Protein AF-A0ABD4WXB8-F1 (afdb_monomer_lite)

Structure (mmCIF, N/CA/C/O backbone):
data_AF-A0ABD4WXB8-F1
#
_entry.id   AF-A0ABD4WXB8-F1
#
loop_
_atom_site.group_PDB
_atom_site.id
_atom_site.type_symbol
_atom_site.label_atom_id
_atom_site.label_alt_id
_atom_site.label_comp_id
_atom_site.label_asym_id
_atom_site.label_entity_id
_atom_site.label_seq_id
_atom_site.pdbx_PDB_ins_code
_atom_site.Cartn_x
_atom_site.Cartn_y
_atom_site.Cartn_z
_atom_site.occupancy
_atom_site.B_iso_or_equiv
_atom_site.auth_seq_id
_atom_site.auth_comp_id
_atom_site.auth_asym_id
_atom_site.auth_atom_id
_atom_site.pdbx_PDB_model_num
ATOM 1 N N . MET A 1 1 ? 25.607 -23.005 -3.410 1.00 30.86 1 MET A N 1
ATOM 2 C CA . MET A 1 1 ? 25.044 -22.915 -2.050 1.00 30.86 1 MET A CA 1
ATOM 3 C C . MET A 1 1 ? 24.386 -21.551 -1.965 1.00 30.86 1 MET A C 1
ATOM 5 O O . MET A 1 1 ? 25.089 -20.565 -1.827 1.00 30.86 1 MET A O 1
ATOM 9 N N . LEU A 1 2 ? 23.093 -21.478 -2.285 1.00 30.33 2 LEU A N 1
ATOM 10 C CA . LEU A 1 2 ? 22.362 -20.210 -2.330 1.00 30.33 2 LEU A CA 1
ATOM 11 C C . LEU A 1 2 ? 21.936 -19.880 -0.902 1.00 30.33 2 LEU A C 1
ATOM 13 O O . LEU A 1 2 ? 21.143 -20.619 -0.320 1.00 30.33 2 LEU A O 1
ATOM 17 N N . GLU A 1 3 ? 22.514 -18.824 -0.334 1.00 33.44 3 GLU A N 1
ATOM 18 C CA . GLU A 1 3 ? 22.058 -18.265 0.932 1.00 33.44 3 GLU A CA 1
ATOM 19 C C . GLU A 1 3 ? 20.631 -17.751 0.740 1.00 33.44 3 GLU A C 1
ATOM 21 O O . GLU A 1 3 ? 20.345 -16.884 -0.083 1.00 33.44 3 GLU A O 1
ATOM 26 N N . SER A 1 4 ? 19.709 -18.375 1.464 1.00 38.31 4 SER A N 1
ATOM 27 C CA . SER A 1 4 ? 18.346 -17.909 1.619 1.00 38.31 4 SER A CA 1
ATOM 28 C C . SER A 1 4 ? 18.376 -16.579 2.368 1.00 38.31 4 SER A C 1
ATOM 30 O O . SER A 1 4 ? 18.716 -16.568 3.555 1.00 38.31 4 SER A O 1
ATOM 32 N N . ASP A 1 5 ? 17.981 -15.497 1.697 1.00 36.16 5 ASP A N 1
ATOM 33 C CA . ASP A 1 5 ? 17.634 -14.207 2.301 1.00 36.16 5 ASP A CA 1
ATOM 34 C C . ASP A 1 5 ? 16.429 -14.389 3.237 1.00 36.16 5 ASP A C 1
ATOM 36 O O . ASP A 1 5 ? 15.278 -14.074 2.930 1.00 36.16 5 ASP A O 1
ATOM 40 N N . SER A 1 6 ? 16.696 -14.977 4.398 1.00 37.31 6 SER A N 1
ATOM 41 C CA . SER A 1 6 ? 15.768 -15.055 5.507 1.00 37.31 6 SER A CA 1
ATOM 42 C C . SER A 1 6 ? 15.684 -13.658 6.105 1.00 37.31 6 SER A C 1
ATOM 44 O O . SER A 1 6 ? 16.585 -13.208 6.817 1.00 37.31 6 SER A O 1
ATOM 46 N N . GLN A 1 7 ? 14.611 -12.946 5.757 1.00 46.59 7 GLN A N 1
ATOM 47 C CA . GLN A 1 7 ? 14.215 -11.701 6.404 1.00 46.59 7 GLN A CA 1
ATOM 48 C C . GLN A 1 7 ? 14.147 -11.937 7.915 1.00 46.59 7 GLN A C 1
ATOM 50 O O . GLN A 1 7 ? 13.256 -12.628 8.412 1.00 46.59 7 GLN A O 1
ATOM 55 N N . LYS A 1 8 ? 15.103 -11.366 8.650 1.00 30.16 8 LYS A N 1
ATOM 56 C CA . LYS A 1 8 ? 15.015 -11.259 10.104 1.00 30.16 8 LYS A CA 1
ATOM 57 C C . LYS A 1 8 ? 13.909 -10.258 10.433 1.00 30.16 8 LYS A C 1
ATOM 59 O O . LYS A 1 8 ? 13.908 -9.148 9.917 1.00 30.16 8 LYS A O 1
ATOM 64 N N . TRP A 1 9 ? 12.958 -10.702 11.251 1.00 39.75 9 TRP A N 1
ATOM 65 C CA . TRP A 1 9 ? 11.852 -9.904 11.769 1.00 39.75 9 TRP A CA 1
ATOM 66 C C . TRP A 1 9 ? 12.222 -9.394 13.161 1.00 39.75 9 TRP A C 1
ATOM 68 O O . TRP A 1 9 ? 12.018 -10.078 14.162 1.00 39.75 9 TRP A O 1
ATOM 78 N N . ASP A 1 10 ? 12.796 -8.202 13.227 1.00 35.59 10 ASP A N 1
ATOM 79 C CA . ASP A 1 10 ? 13.056 -7.460 14.452 1.00 35.59 10 ASP A CA 1
ATOM 80 C C . ASP A 1 10 ? 11.879 -6.515 14.744 1.00 35.59 10 ASP A C 1
ATOM 82 O O . ASP A 1 10 ? 11.622 -5.535 14.052 1.00 35.59 10 ASP A O 1
ATOM 86 N N . GLY A 1 11 ? 11.112 -6.851 15.786 1.00 39.62 11 GLY A N 1
ATOM 87 C CA . GLY A 1 11 ? 9.843 -6.223 16.177 1.00 39.62 11 GLY A CA 1
ATOM 88 C C . GLY A 1 11 ? 9.905 -4.767 16.661 1.00 39.62 11 GLY A C 1
ATOM 89 O O . GLY A 1 11 ? 9.059 -4.363 17.454 1.00 39.62 11 GLY A O 1
ATOM 90 N N . ALA A 1 12 ? 10.863 -3.958 16.214 1.00 36.34 12 ALA A N 1
ATOM 91 C CA . ALA A 1 12 ? 10.954 -2.547 16.565 1.00 36.34 12 ALA A CA 1
ATOM 92 C C . ALA A 1 12 ? 11.407 -1.716 15.356 1.00 36.34 12 ALA A C 1
ATOM 94 O O . ALA A 1 12 ? 12.559 -1.775 14.948 1.00 36.34 12 ALA A O 1
ATOM 95 N N . LYS A 1 13 ? 10.489 -0.874 14.861 1.00 41.22 13 LYS 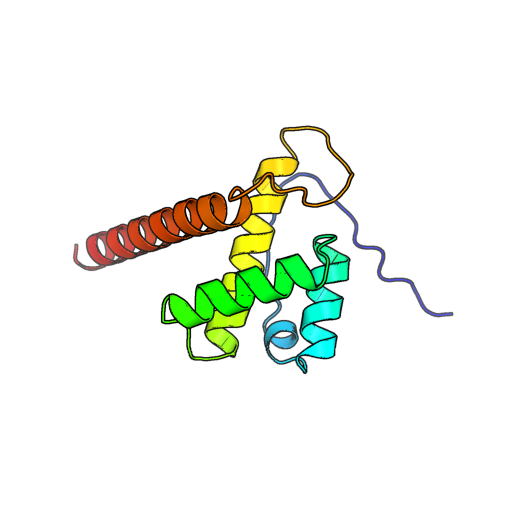A N 1
ATOM 96 C CA . LYS A 1 13 ? 10.622 0.068 13.733 1.00 41.22 13 LYS A CA 1
ATOM 97 C C . LYS A 1 13 ? 10.594 -0.575 12.347 1.00 41.22 13 LYS A C 1
ATOM 99 O O . LYS A 1 13 ? 11.609 -0.883 11.739 1.00 41.22 13 LYS A O 1
ATOM 104 N N . TYR A 1 14 ? 9.390 -0.594 11.783 1.00 48.25 14 TYR A N 1
ATOM 105 C CA . TYR A 1 14 ? 9.179 -0.695 10.345 1.00 48.25 14 TYR A CA 1
ATOM 106 C C . TYR A 1 14 ? 9.713 0.581 9.657 1.00 48.25 14 TYR A C 1
ATOM 108 O O . TYR A 1 14 ? 8.964 1.497 9.325 1.00 48.25 14 TYR A O 1
ATOM 116 N N . VAL A 1 15 ? 11.029 0.673 9.462 1.00 45.03 15 VAL A N 1
ATOM 117 C CA . VAL A 1 15 ? 11.593 1.557 8.438 1.00 45.03 15 VAL A CA 1
ATOM 118 C C . VAL A 1 15 ? 11.383 0.831 7.115 1.00 45.03 15 VAL A C 1
ATOM 120 O O . VAL A 1 15 ? 12.235 0.069 6.666 1.00 45.03 15 VAL A O 1
ATOM 123 N N . ILE A 1 16 ? 10.200 0.986 6.516 1.00 54.31 16 ILE A N 1
ATOM 124 C CA . ILE A 1 16 ? 9.981 0.486 5.158 1.00 54.31 16 ILE A CA 1
ATOM 125 C C . ILE A 1 16 ? 10.616 1.472 4.212 1.00 54.31 16 ILE A C 1
ATOM 127 O O . ILE A 1 16 ? 10.020 2.471 3.818 1.00 54.31 16 ILE A O 1
ATOM 131 N N . THR A 1 17 ? 11.832 1.155 3.800 1.00 53.59 17 THR A N 1
ATOM 132 C CA . THR A 1 17 ? 12.319 1.639 2.523 1.00 53.59 17 THR A CA 1
ATOM 133 C C . THR A 1 17 ? 11.388 1.033 1.476 1.00 53.59 17 THR A C 1
ATOM 135 O O . THR A 1 17 ? 11.457 -0.173 1.226 1.00 53.59 17 THR A O 1
ATOM 138 N N . ILE A 1 18 ? 10.480 1.828 0.887 1.00 62.47 18 ILE A N 1
ATOM 139 C CA . ILE A 1 18 ? 9.858 1.453 -0.388 1.00 62.47 18 ILE A CA 1
ATOM 140 C C . ILE A 1 18 ? 11.041 1.117 -1.282 1.00 62.47 18 ILE A C 1
ATOM 142 O O . ILE A 1 18 ? 11.815 2.001 -1.642 1.00 62.47 18 ILE A O 1
ATOM 146 N N . ASN A 1 19 ? 11.261 -0.169 -1.548 1.00 68.56 19 ASN A N 1
ATOM 147 C CA . ASN A 1 19 ? 12.378 -0.558 -2.380 1.00 68.56 19 ASN A CA 1
ATOM 148 C C . ASN A 1 19 ? 12.021 -0.069 -3.780 1.00 68.56 19 ASN A C 1
ATOM 150 O O . ASN A 1 19 ? 11.194 -0.685 -4.456 1.00 68.56 19 ASN A O 1
ATOM 154 N N . SER A 1 20 ? 12.590 1.075 -4.171 1.00 68.50 20 SER A N 1
ATOM 155 C CA . SER A 1 20 ? 12.263 1.765 -5.417 1.00 68.50 20 SER A CA 1
ATOM 156 C C . SER A 1 20 ? 12.344 0.819 -6.608 1.00 68.50 20 SER A C 1
ATOM 158 O O . SER A 1 20 ? 11.522 0.907 -7.505 1.00 68.50 20 SER A O 1
ATOM 160 N N . ASN A 1 21 ? 13.228 -0.180 -6.575 1.00 82.50 21 ASN A N 1
ATOM 161 C CA . ASN A 1 21 ? 13.370 -1.146 -7.662 1.00 82.50 21 ASN A CA 1
ATOM 162 C C . AS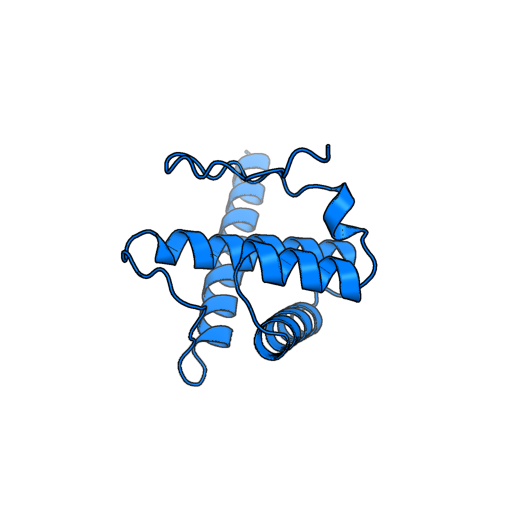N A 1 21 ? 12.202 -2.146 -7.747 1.00 82.50 21 ASN A C 1
ATOM 164 O O . ASN A 1 21 ? 11.926 -2.675 -8.821 1.00 82.50 21 ASN A O 1
ATOM 168 N N . LYS A 1 22 ? 11.481 -2.412 -6.649 1.00 88.75 22 LYS A N 1
ATOM 169 C CA . LYS A 1 22 ? 10.371 -3.383 -6.622 1.00 88.75 22 LYS A CA 1
ATOM 170 C C . LYS A 1 22 ? 9.100 -2.840 -7.265 1.00 88.75 22 LYS A C 1
ATOM 172 O O . LYS A 1 22 ? 8.414 -3.588 -7.953 1.00 88.75 22 LYS A O 1
ATOM 177 N N . ILE A 1 23 ? 8.810 -1.546 -7.125 1.00 92.50 23 ILE A N 1
ATOM 178 C CA . ILE A 1 23 ? 7.624 -0.933 -7.754 1.00 92.50 23 ILE A CA 1
ATOM 179 C C . ILE A 1 23 ? 7.716 -0.874 -9.286 1.00 92.50 23 ILE A C 1
ATOM 181 O O . ILE A 1 23 ? 6.696 -0.666 -9.934 1.00 92.50 23 ILE A O 1
ATOM 185 N N . HIS A 1 24 ? 8.903 -1.080 -9.866 1.00 93.75 24 HIS A N 1
ATOM 186 C CA . HIS A 1 24 ? 9.120 -1.150 -11.315 1.00 93.75 24 HIS A CA 1
ATOM 187 C C . HIS A 1 24 ? 9.002 -2.570 -11.889 1.00 93.75 24 HIS A C 1
ATOM 189 O O . HIS A 1 24 ? 9.081 -2.740 -13.102 1.00 93.75 24 HIS A O 1
ATOM 195 N N . LEU A 1 25 ? 8.804 -3.593 -11.052 1.00 94.38 25 LEU A N 1
ATOM 196 C CA . LEU A 1 25 ? 8.685 -4.976 -11.515 1.00 94.38 25 LEU A CA 1
ATOM 197 C C . LEU A 1 25 ? 7.488 -5.169 -12.467 1.00 94.38 25 LEU A C 1
ATOM 199 O O . LEU A 1 25 ? 6.501 -4.443 -12.371 1.00 94.38 25 LEU A O 1
ATOM 203 N N . PRO A 1 26 ? 7.504 -6.171 -13.358 1.00 95.81 26 PRO A N 1
ATOM 204 C CA . PRO A 1 26 ? 6.303 -6.582 -14.087 1.00 95.81 26 PRO A CA 1
ATOM 205 C C . PRO A 1 26 ? 5.145 -6.921 -13.134 1.00 95.81 26 PRO A C 1
ATOM 207 O O . PRO A 1 26 ? 5.392 -7.341 -12.004 1.00 95.81 26 PRO A O 1
ATOM 210 N N . ASP A 1 27 ? 3.892 -6.787 -13.583 1.00 93.56 27 ASP A N 1
ATOM 211 C CA . ASP A 1 27 ? 2.700 -6.969 -12.729 1.00 93.56 27 ASP A CA 1
ATOM 212 C C . ASP A 1 27 ? 2.713 -8.288 -11.946 1.00 93.56 27 ASP A C 1
ATOM 214 O O . ASP A 1 27 ? 2.450 -8.306 -10.744 1.00 93.56 27 ASP A O 1
ATOM 218 N N . SER A 1 28 ? 3.079 -9.393 -12.603 1.00 95.50 28 SER A N 1
ATOM 219 C CA . SER A 1 28 ? 3.147 -10.710 -11.964 1.00 95.50 28 SER A CA 1
ATOM 220 C C . SER A 1 28 ? 4.185 -10.772 -10.844 1.00 95.50 28 SER A C 1
ATOM 222 O O . SER A 1 28 ? 3.929 -11.372 -9.804 1.00 95.50 28 SER A O 1
ATOM 224 N N . GLU A 1 29 ? 5.348 -10.156 -11.044 1.00 96.25 29 GLU A N 1
ATOM 225 C CA . GLU A 1 29 ? 6.448 -10.161 -10.078 1.00 96.25 29 GLU A CA 1
ATOM 226 C C . GLU A 1 29 ? 6.192 -9.178 -8.936 1.00 96.25 29 GLU A C 1
ATOM 228 O O . GLU A 1 29 ? 6.460 -9.492 -7.777 1.00 96.25 29 GLU A O 1
ATOM 233 N N . PHE A 1 30 ? 5.589 -8.027 -9.239 1.00 96.19 30 PHE A N 1
ATOM 234 C CA . PHE A 1 30 ? 5.124 -7.091 -8.224 1.00 96.19 30 PHE A CA 1
ATOM 235 C C . PHE A 1 30 ? 4.062 -7.739 -7.323 1.00 96.19 30 PHE A C 1
ATOM 237 O O . PHE A 1 30 ? 4.184 -7.697 -6.099 1.00 96.19 30 PHE A O 1
ATOM 244 N N . PHE A 1 31 ? 3.074 -8.424 -7.909 1.00 95.69 31 PHE A N 1
ATOM 245 C CA . PHE A 1 31 ? 2.075 -9.173 -7.147 1.00 95.69 31 PHE A CA 1
ATOM 246 C C . PHE A 1 31 ? 2.711 -10.264 -6.275 1.00 95.69 31 PHE A C 1
ATOM 248 O O . PHE A 1 31 ? 2.410 -10.329 -5.085 1.00 95.69 31 PHE A O 1
ATOM 255 N N . LYS A 1 32 ? 3.600 -11.103 -6.830 1.00 94.75 32 LYS A N 1
ATOM 256 C CA . LYS A 1 32 ? 4.292 -12.157 -6.062 1.00 94.75 32 LYS A CA 1
ATOM 257 C C . LYS A 1 32 ? 5.065 -11.580 -4.880 1.00 94.75 32 LYS A C 1
ATOM 259 O O . LYS A 1 32 ? 5.048 -12.153 -3.793 1.00 94.75 32 LYS A O 1
ATOM 264 N N . TRP A 1 33 ? 5.710 -10.433 -5.075 1.00 93.88 33 TRP A N 1
ATOM 265 C CA . TRP A 1 33 ? 6.408 -9.731 -4.008 1.00 93.88 33 TRP A CA 1
ATOM 266 C C . TRP A 1 33 ? 5.446 -9.266 -2.903 1.00 93.88 33 TRP A C 1
ATOM 268 O O . TRP A 1 33 ? 5.685 -9.560 -1.731 1.00 93.88 33 TRP A O 1
ATOM 278 N N . CYS A 1 34 ? 4.316 -8.641 -3.253 1.00 92.44 34 CYS A N 1
ATOM 279 C CA . CYS A 1 34 ? 3.284 -8.271 -2.279 1.00 92.44 34 CYS A CA 1
ATOM 280 C C . CYS A 1 34 ? 2.681 -9.494 -1.565 1.00 92.44 34 CYS A C 1
ATOM 282 O O . CYS A 1 34 ? 2.461 -9.466 -0.354 1.00 92.44 34 CYS A O 1
ATOM 284 N N . GLN A 1 35 ? 2.424 -10.577 -2.298 1.00 91.25 35 GLN A N 1
ATOM 285 C CA . GLN A 1 35 ? 1.913 -11.830 -1.750 1.00 91.25 35 GLN A CA 1
ATOM 286 C C . GLN A 1 35 ? 2.885 -12.433 -0.730 1.00 91.25 35 GLN A C 1
ATOM 288 O O . GLN A 1 35 ? 2.447 -12.830 0.346 1.00 91.25 35 GLN A O 1
ATOM 293 N N . SER A 1 36 ? 4.181 -12.470 -1.048 1.00 87.50 36 SER A N 1
ATOM 294 C CA . SER A 1 36 ? 5.223 -12.998 -0.162 1.00 87.50 36 SER A CA 1
ATOM 295 C C . SER A 1 36 ? 5.344 -12.185 1.131 1.00 87.50 36 SER A C 1
ATOM 297 O O . SER A 1 36 ? 5.330 -12.751 2.221 1.00 87.50 36 SER A O 1
ATOM 299 N N . LEU A 1 37 ? 5.385 -10.852 1.026 1.00 86.38 37 LEU A N 1
ATOM 300 C CA . LEU A 1 37 ? 5.571 -9.976 2.187 1.00 86.38 37 LEU A CA 1
ATOM 301 C C . LEU A 1 37 ? 4.345 -9.887 3.100 1.00 86.38 37 LEU A C 1
ATOM 303 O O . LEU A 1 37 ? 4.482 -9.860 4.321 1.00 86.38 37 LEU A O 1
ATOM 307 N N . TYR A 1 38 ? 3.149 -9.798 2.518 1.00 85.81 38 TYR A N 1
ATOM 308 C CA . TYR A 1 38 ? 1.934 -9.455 3.263 1.00 85.81 38 TYR A CA 1
ATOM 309 C C . TYR A 1 38 ? 0.940 -10.615 3.379 1.00 85.81 38 TYR A C 1
ATOM 311 O O . TYR A 1 38 ? -0.082 -10.487 4.057 1.00 85.81 38 TYR A O 1
ATOM 319 N N . GLY A 1 39 ? 1.200 -11.750 2.723 1.00 85.62 39 GLY A N 1
ATOM 320 C CA . GLY A 1 39 ? 0.314 -12.915 2.753 1.00 85.62 39 GLY A CA 1
ATOM 321 C C . GLY A 1 39 ? -1.070 -12.642 2.154 1.00 85.62 39 GLY A C 1
ATOM 322 O O . GLY A 1 39 ? -2.065 -13.203 2.622 1.00 85.62 39 GLY A O 1
ATOM 323 N N . ILE A 1 40 ? -1.160 -11.744 1.164 1.00 87.50 40 ILE A N 1
ATOM 324 C CA . ILE A 1 40 ? -2.409 -11.445 0.448 1.00 87.50 40 ILE A CA 1
ATOM 325 C C . ILE A 1 40 ? -2.654 -12.428 -0.697 1.00 87.50 40 ILE A C 1
ATOM 327 O O . ILE A 1 40 ? -1.729 -12.930 -1.332 1.00 87.50 40 ILE A O 1
ATOM 331 N N . ASN A 1 41 ? -3.927 -12.677 -0.995 1.00 91.00 41 ASN A N 1
ATOM 332 C CA . ASN A 1 41 ? -4.324 -13.407 -2.195 1.00 91.00 41 ASN A CA 1
ATOM 333 C C . ASN A 1 41 ? -4.544 -12.448 -3.383 1.00 91.00 41 ASN A C 1
ATOM 335 O O . ASN A 1 41 ? -4.616 -11.228 -3.214 1.00 91.00 41 ASN A O 1
ATOM 339 N N . LYS A 1 42 ? -4.676 -13.011 -4.590 1.00 92.75 42 LYS A N 1
ATOM 340 C CA . LYS A 1 42 ? -4.874 -12.240 -5.829 1.00 92.75 42 LYS A CA 1
ATOM 341 C C . LYS A 1 42 ? -6.160 -11.406 -5.820 1.00 92.75 42 LYS A C 1
ATOM 343 O O . LYS A 1 42 ? -6.158 -10.301 -6.343 1.00 92.75 42 LYS A O 1
ATOM 348 N N . GLY A 1 43 ? -7.234 -11.906 -5.205 1.00 93.06 43 GLY A N 1
ATOM 349 C CA . GLY A 1 43 ? -8.500 -11.174 -5.097 1.00 93.06 43 GLY A CA 1
ATOM 350 C C . GLY A 1 43 ? -8.351 -9.884 -4.292 1.00 93.06 43 GLY A C 1
ATOM 351 O O . GLY A 1 43 ? -8.709 -8.820 -4.777 1.00 93.06 43 GLY A O 1
ATOM 352 N N . ILE A 1 44 ? -7.732 -9.967 -3.110 1.00 91.81 44 ILE A N 1
ATOM 353 C CA . ILE A 1 44 ? -7.436 -8.806 -2.259 1.00 91.81 44 ILE A CA 1
ATOM 354 C C . ILE A 1 44 ? -6.549 -7.811 -3.007 1.00 91.81 44 ILE A C 1
ATOM 356 O O . ILE A 1 44 ? -6.863 -6.626 -3.029 1.00 91.81 44 ILE A O 1
ATOM 360 N N . TYR A 1 45 ? -5.469 -8.286 -3.635 1.00 95.25 45 TYR A N 1
ATOM 361 C CA . TYR A 1 45 ? -4.582 -7.427 -4.421 1.00 95.25 45 TYR A CA 1
ATOM 362 C C . TYR A 1 45 ? -5.347 -6.669 -5.513 1.00 95.25 45 TYR A C 1
ATOM 364 O O . TYR A 1 45 ? -5.257 -5.448 -5.585 1.00 95.25 45 TYR A O 1
ATOM 372 N N . ASN A 1 46 ? -6.146 -7.381 -6.311 1.00 95.75 46 ASN A N 1
ATOM 373 C CA . ASN A 1 46 ? -6.915 -6.786 -7.399 1.00 95.75 46 ASN A CA 1
ATOM 374 C C . ASN A 1 46 ? -7.935 -5.758 -6.893 1.00 95.75 46 ASN A C 1
ATOM 376 O O . ASN A 1 46 ? -8.100 -4.720 -7.520 1.00 95.75 46 ASN A O 1
ATOM 380 N N . THR A 1 47 ? -8.608 -6.019 -5.766 1.00 95.50 47 THR A N 1
ATOM 381 C CA . THR A 1 47 ? -9.533 -5.043 -5.170 1.00 95.50 47 THR A CA 1
ATOM 382 C C . THR A 1 47 ? -8.805 -3.772 -4.743 1.00 95.50 47 THR A C 1
ATOM 384 O O . THR A 1 47 ? -9.304 -2.681 -4.988 1.00 95.50 47 THR A O 1
ATOM 387 N N . ILE A 1 48 ? -7.626 -3.898 -4.129 1.00 95.69 48 ILE A N 1
ATOM 388 C CA . ILE A 1 48 ? -6.815 -2.746 -3.711 1.00 95.69 48 ILE A CA 1
ATOM 389 C C . ILE A 1 48 ? -6.342 -1.949 -4.934 1.00 95.69 48 ILE A C 1
ATOM 391 O O . ILE A 1 48 ? -6.457 -0.725 -4.946 1.00 95.69 48 ILE A O 1
ATOM 395 N N . ASP A 1 49 ? -5.810 -2.630 -5.953 1.00 96.81 49 ASP A N 1
ATOM 396 C CA . ASP A 1 49 ? -5.335 -1.988 -7.182 1.00 96.81 49 ASP A CA 1
ATOM 397 C C . ASP A 1 49 ? -6.468 -1.241 -7.897 1.00 96.81 49 ASP A C 1
ATOM 399 O O . ASP A 1 49 ? -6.321 -0.057 -8.203 1.00 96.81 49 ASP A O 1
ATOM 403 N N . LEU A 1 50 ? -7.626 -1.889 -8.073 1.00 96.69 50 LEU A N 1
ATOM 404 C CA . LEU A 1 50 ? -8.803 -1.261 -8.671 1.00 96.69 50 LEU A CA 1
ATOM 405 C C . LEU A 1 50 ? -9.260 -0.042 -7.866 1.00 96.69 50 LEU A C 1
ATOM 407 O O . LEU A 1 50 ? -9.458 1.022 -8.442 1.00 96.69 50 LEU A O 1
ATOM 411 N N . TRP A 1 51 ? -9.352 -0.165 -6.541 1.00 96.25 51 TRP A N 1
ATOM 412 C CA . TRP A 1 51 ? -9.778 0.939 -5.685 1.00 96.25 51 TRP A CA 1
ATOM 413 C C . TRP A 1 51 ? -8.852 2.151 -5.819 1.00 96.25 51 TRP A C 1
ATOM 415 O O . TRP A 1 51 ? -9.318 3.271 -5.995 1.00 96.25 51 TRP A O 1
ATOM 425 N N . PHE A 1 52 ? -7.528 1.956 -5.809 1.00 95.38 52 PHE A N 1
ATOM 426 C CA . PHE A 1 52 ? -6.604 3.077 -5.999 1.00 95.38 52 PHE A CA 1
ATOM 427 C C . PHE A 1 52 ? -6.683 3.676 -7.404 1.00 95.38 52 PHE A C 1
ATOM 429 O O . PHE A 1 52 ? -6.534 4.891 -7.557 1.00 95.38 52 PHE A O 1
ATOM 436 N N . TYR A 1 53 ? -6.908 2.852 -8.428 1.00 95.94 53 TYR A N 1
ATOM 437 C CA . TYR A 1 53 ? -7.121 3.336 -9.788 1.00 95.94 53 TYR A CA 1
ATOM 438 C C . TYR A 1 53 ? -8.371 4.226 -9.879 1.00 95.94 53 TYR A C 1
ATOM 440 O O . TYR A 1 53 ? -8.295 5.329 -10.427 1.00 95.94 53 TYR A O 1
ATOM 448 N N . GLU A 1 54 ? -9.487 3.778 -9.298 1.00 95.25 54 GLU A N 1
ATOM 449 C CA . GLU A 1 54 ? -10.756 4.514 -9.234 1.00 95.25 54 GLU A CA 1
ATOM 450 C C . GLU A 1 54 ? -10.629 5.799 -8.400 1.00 95.25 54 GLU A C 1
ATOM 452 O O . GLU A 1 54 ? -11.121 6.848 -8.812 1.00 95.25 54 GLU A O 1
ATOM 457 N N . SER A 1 55 ? -9.836 5.774 -7.325 1.00 90.69 55 SER A N 1
ATOM 458 C CA . SER A 1 55 ? -9.447 6.939 -6.509 1.00 90.69 55 SER A CA 1
ATOM 459 C C . SER A 1 55 ? -8.371 7.827 -7.164 1.00 90.69 55 SER A C 1
ATOM 461 O O . SER A 1 55 ? -7.591 8.507 -6.492 1.00 90.69 55 SER A O 1
ATOM 463 N N . ASN A 1 56 ? -8.310 7.832 -8.498 1.00 90.94 56 ASN A N 1
ATOM 464 C CA . ASN A 1 56 ? -7.475 8.696 -9.333 1.00 90.94 56 ASN A CA 1
ATOM 465 C C . ASN A 1 56 ? -5.947 8.478 -9.245 1.00 90.94 56 ASN A C 1
ATOM 467 O O . ASN A 1 56 ? -5.173 9.287 -9.765 1.00 90.94 56 ASN A O 1
ATOM 471 N N . LYS A 1 57 ? -5.460 7.365 -8.678 1.00 90.94 57 LYS A N 1
ATOM 472 C CA . LYS A 1 57 ? -4.037 6.975 -8.769 1.00 90.94 57 LYS A CA 1
ATOM 473 C C . LYS A 1 57 ? -3.782 6.233 -10.088 1.00 90.94 57 LYS A C 1
ATOM 475 O O . LYS A 1 57 ? -3.524 5.031 -10.118 1.00 90.94 57 LYS A O 1
ATOM 480 N N . ARG A 1 58 ? -3.888 6.948 -11.213 1.00 91.38 58 ARG A N 1
ATOM 481 C CA . ARG A 1 58 ? -3.790 6.355 -12.565 1.00 91.38 58 ARG A CA 1
ATOM 482 C C . ARG A 1 58 ? -2.370 5.943 -12.952 1.00 91.38 58 ARG A C 1
ATOM 484 O O . ARG A 1 58 ? -2.202 4.901 -13.587 1.00 91.38 58 ARG A O 1
ATOM 491 N N . ASP A 1 59 ? -1.366 6.719 -12.543 1.00 95.75 59 ASP A N 1
ATOM 492 C CA . ASP A 1 59 ? 0.042 6.368 -12.748 1.00 95.75 59 ASP A CA 1
ATOM 493 C C . ASP A 1 59 ? 0.384 5.065 -12.011 1.00 95.75 59 ASP A C 1
ATOM 495 O O . ASP A 1 59 ? 0.162 4.943 -10.804 1.00 95.75 59 ASP A O 1
ATOM 499 N N . ILE A 1 60 ? 0.924 4.089 -12.743 1.00 94.75 60 ILE A N 1
ATOM 500 C CA . ILE A 1 60 ? 1.175 2.739 -12.229 1.00 94.75 60 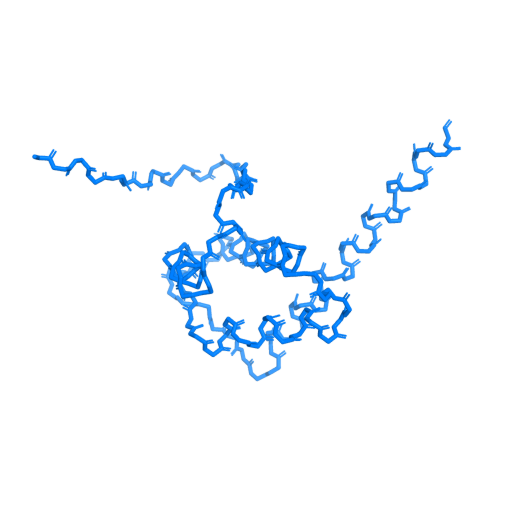ILE A CA 1
ATOM 501 C C . ILE A 1 60 ? 2.181 2.747 -11.077 1.00 94.75 60 ILE A C 1
ATOM 503 O O . ILE A 1 60 ? 1.991 2.039 -10.091 1.00 94.75 60 ILE A O 1
ATOM 507 N N . LEU A 1 61 ? 3.231 3.567 -11.157 1.00 93.81 61 LEU A N 1
ATOM 508 C CA . LEU A 1 61 ? 4.264 3.602 -10.123 1.00 93.81 61 LEU A CA 1
ATOM 509 C C . LEU A 1 61 ? 3.729 4.235 -8.841 1.00 93.81 61 LEU A C 1
ATOM 511 O O . LEU A 1 61 ? 3.941 3.705 -7.753 1.00 93.81 61 LEU A O 1
ATOM 515 N N . SER A 1 62 ? 2.992 5.335 -8.970 1.00 92.25 62 SER A N 1
ATOM 516 C CA . SER A 1 62 ? 2.311 5.997 -7.859 1.00 92.25 62 SER A CA 1
ATOM 517 C C . SER A 1 62 ? 1.285 5.075 -7.208 1.00 92.25 62 SER A C 1
ATOM 519 O O . SER A 1 62 ? 1.280 4.935 -5.988 1.00 92.25 62 SER A O 1
ATOM 521 N N . ARG A 1 63 ? 0.481 4.362 -8.003 1.00 95.19 63 ARG A N 1
ATOM 522 C CA . ARG A 1 63 ? -0.482 3.384 -7.488 1.00 95.19 63 ARG A CA 1
ATOM 523 C C . ARG A 1 63 ? 0.198 2.254 -6.726 1.00 95.19 63 ARG A C 1
ATOM 525 O O . ARG A 1 63 ? -0.214 1.927 -5.620 1.00 95.19 63 ARG A O 1
ATOM 532 N N . ARG A 1 64 ? 1.279 1.696 -7.271 1.00 95.75 64 ARG A N 1
ATOM 533 C CA . ARG A 1 64 ? 2.054 0.635 -6.613 1.00 95.75 64 ARG A CA 1
ATOM 534 C C . ARG A 1 64 ? 2.684 1.086 -5.300 1.00 95.75 64 ARG A C 1
ATOM 536 O O . ARG A 1 64 ? 2.719 0.292 -4.364 1.00 95.75 64 ARG A O 1
ATOM 543 N N . ARG A 1 65 ? 3.126 2.344 -5.197 1.00 93.25 65 ARG A N 1
ATOM 544 C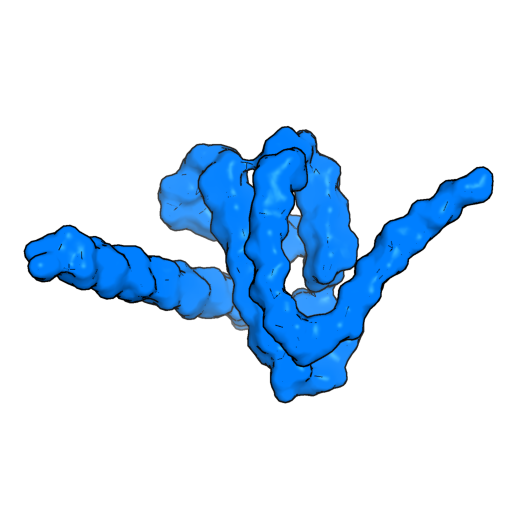 CA . ARG A 1 65 ? 3.551 2.928 -3.913 1.00 93.25 65 ARG A CA 1
ATOM 545 C C . ARG A 1 65 ? 2.398 2.931 -2.911 1.00 93.25 65 ARG A C 1
ATOM 547 O O . ARG A 1 65 ? 2.556 2.351 -1.841 1.00 93.25 65 ARG A O 1
ATOM 554 N N . CYS A 1 66 ? 1.227 3.442 -3.297 1.00 93.25 66 CYS A N 1
ATOM 555 C CA . CYS A 1 66 ? 0.044 3.446 -2.431 1.00 93.25 66 CYS A CA 1
ATOM 556 C C . CYS A 1 66 ? -0.376 2.031 -1.997 1.00 93.25 66 CYS A C 1
ATOM 558 O O . CYS A 1 66 ? -0.710 1.823 -0.835 1.00 93.25 66 CYS A O 1
ATOM 560 N N . ILE A 1 67 ? -0.303 1.036 -2.891 1.00 94.62 67 ILE A N 1
ATOM 561 C CA . ILE A 1 67 ? -0.563 -0.373 -2.550 1.00 94.62 67 ILE A CA 1
ATOM 562 C C . ILE A 1 67 ? 0.386 -0.845 -1.439 1.00 94.62 67 ILE A C 1
ATOM 564 O O . ILE A 1 67 ? -0.062 -1.426 -0.453 1.00 94.62 67 ILE A O 1
ATOM 568 N N . VAL A 1 68 ? 1.692 -0.597 -1.576 1.00 92.69 68 VAL A N 1
ATOM 569 C CA . VAL A 1 68 ? 2.700 -1.010 -0.583 1.00 92.69 68 VAL A CA 1
ATOM 570 C C . VAL A 1 68 ? 2.491 -0.298 0.751 1.00 92.69 68 VAL A C 1
ATOM 572 O O . VAL A 1 68 ? 2.525 -0.940 1.802 1.00 92.69 68 VAL A O 1
ATOM 575 N N . GLU A 1 69 ? 2.242 1.009 0.722 1.00 91.06 69 GLU A N 1
ATOM 576 C CA . GLU A 1 69 ? 1.965 1.817 1.915 1.00 91.06 69 GLU A CA 1
ATOM 577 C C . GLU A 1 69 ? 0.703 1.336 2.638 1.00 91.06 69 GLU A C 1
ATOM 579 O O . GLU A 1 69 ? 0.700 1.180 3.860 1.00 91.06 69 GLU A O 1
ATOM 584 N N . PHE A 1 70 ? -0.347 1.008 1.889 1.00 92.56 70 PHE A N 1
ATOM 585 C CA . PHE A 1 70 ? -1.584 0.482 2.446 1.00 92.56 70 PHE A CA 1
ATOM 586 C C . PHE A 1 70 ? -1.402 -0.901 3.081 1.00 92.56 70 PHE A C 1
ATOM 588 O O . PHE A 1 70 ? -1.809 -1.130 4.222 1.00 92.56 70 PHE A O 1
ATOM 595 N N . LEU A 1 71 ? -0.754 -1.833 2.377 1.00 90.50 71 LEU A N 1
ATOM 596 C CA . LEU A 1 71 ? -0.494 -3.177 2.902 1.00 90.50 71 LEU A CA 1
ATOM 597 C C . LEU A 1 71 ? 0.373 -3.131 4.166 1.00 90.50 71 LEU A C 1
ATOM 599 O O . LEU A 1 71 ? 0.121 -3.857 5.129 1.00 90.50 71 LEU A O 1
ATOM 603 N N . THR A 1 72 ? 1.332 -2.211 4.189 1.00 87.19 72 THR A N 1
ATOM 604 C CA . THR A 1 72 ? 2.144 -1.880 5.362 1.00 87.19 72 THR A CA 1
ATOM 605 C C . THR A 1 72 ? 1.300 -1.372 6.520 1.00 87.19 72 THR A C 1
ATOM 607 O O . THR A 1 72 ? 1.429 -1.867 7.642 1.00 87.19 72 THR A O 1
ATOM 610 N N . PHE A 1 73 ? 0.427 -0.398 6.259 1.00 85.94 73 PHE A N 1
ATOM 611 C CA . PHE A 1 73 ? -0.464 0.165 7.263 1.00 85.94 73 PHE A CA 1
ATOM 612 C C . PHE A 1 73 ? -1.284 -0.947 7.927 1.00 85.94 73 PHE A C 1
ATOM 614 O O . PHE A 1 73 ? -1.245 -1.097 9.150 1.00 85.94 73 PHE A O 1
ATOM 621 N N . ILE A 1 74 ? -1.917 -1.821 7.142 1.00 85.38 74 ILE A N 1
ATOM 622 C CA . ILE A 1 74 ? -2.712 -2.917 7.709 1.00 85.38 74 ILE A CA 1
ATOM 623 C C . ILE A 1 74 ? -1.838 -3.932 8.462 1.00 85.38 74 ILE A C 1
ATOM 625 O O . ILE A 1 74 ? -2.243 -4.424 9.519 1.00 85.38 74 ILE A O 1
ATOM 629 N N . ALA A 1 75 ? -0.648 -4.256 7.947 1.00 80.81 75 ALA A N 1
ATOM 630 C CA . ALA A 1 75 ? 0.279 -5.168 8.615 1.00 80.81 75 ALA A CA 1
ATOM 631 C C . ALA A 1 75 ? 0.692 -4.641 10.001 1.00 80.81 75 ALA A C 1
ATOM 633 O O . ALA A 1 75 ? 0.665 -5.393 10.978 1.00 80.81 75 ALA A O 1
ATOM 634 N N . SER A 1 76 ? 0.970 -3.340 10.118 1.00 75.88 76 SER A N 1
ATOM 635 C CA . SER A 1 76 ? 1.289 -2.709 11.404 1.00 75.88 76 SER A CA 1
ATOM 636 C C . SER A 1 76 ? 0.109 -2.727 12.386 1.00 75.88 76 SER A C 1
ATOM 638 O O . SER A 1 76 ? 0.296 -3.003 13.570 1.00 75.88 76 SER A O 1
ATOM 640 N N . CYS A 1 77 ? -1.130 -2.559 11.906 1.00 69.19 77 CYS A N 1
ATOM 641 C CA . CYS A 1 77 ? -2.327 -2.694 12.742 1.00 69.19 77 CYS A CA 1
ATOM 642 C C . CYS A 1 77 ? -2.529 -4.117 13.301 1.00 69.19 77 CYS A C 1
ATOM 644 O O . CYS A 1 77 ? -3.194 -4.284 14.327 1.00 69.19 77 CYS A O 1
ATOM 646 N N . LYS A 1 78 ? -1.988 -5.149 12.638 1.00 64.44 78 LYS A N 1
ATOM 647 C CA . LYS A 1 78 ? -2.135 -6.558 13.039 1.00 64.44 78 LYS A CA 1
ATOM 648 C C . LYS A 1 78 ? -1.128 -7.029 14.083 1.00 64.44 78 LYS A C 1
ATOM 650 O O . LYS A 1 78 ? -1.472 -7.912 14.868 1.00 64.44 78 LYS A O 1
ATOM 655 N N . MET A 1 79 ? 0.075 -6.454 14.132 1.00 51.91 79 MET A N 1
ATOM 656 C CA . MET A 1 79 ? 1.086 -6.856 15.122 1.00 51.91 79 MET A CA 1
ATOM 657 C C . MET A 1 79 ? 0.653 -6.575 16.567 1.00 51.91 79 MET A C 1
ATOM 659 O O . MET A 1 79 ? 1.011 -7.331 17.460 1.00 51.91 79 MET A O 1
ATOM 663 N N . ASN A 1 80 ? -0.239 -5.605 16.791 1.00 48.66 80 ASN A N 1
ATOM 664 C CA . ASN A 1 80 ? -0.863 -5.381 18.100 1.00 48.66 80 ASN A CA 1
ATOM 665 C C . ASN A 1 80 ? -1.833 -6.497 18.548 1.00 48.66 80 ASN A C 1
ATOM 667 O O . ASN A 1 80 ? -2.397 -6.402 19.635 1.00 48.66 80 ASN A O 1
ATOM 671 N N . ARG A 1 81 ? -2.091 -7.529 17.727 1.00 48.56 81 ARG A N 1
ATOM 672 C CA . ARG A 1 81 ? -3.120 -8.551 18.004 1.00 48.56 81 ARG A CA 1
ATOM 673 C C . ARG A 1 81 ? -2.626 -10.003 18.026 1.00 48.56 81 ARG A C 1
ATOM 675 O O . ARG A 1 81 ? -3.470 -10.885 18.129 1.00 48.56 81 ARG A O 1
ATOM 682 N N . ASN A 1 82 ? -1.320 -10.284 17.934 1.00 46.66 82 ASN A N 1
ATOM 683 C CA . ASN A 1 82 ? -0.769 -11.659 17.945 1.00 46.66 82 ASN A CA 1
ATOM 684 C C . ASN A 1 82 ? -1.443 -12.636 16.944 1.00 46.66 82 ASN A C 1
ATOM 686 O O . ASN A 1 82 ? -1.555 -13.831 17.209 1.00 46.66 82 ASN A O 1
ATOM 690 N N . GLN A 1 83 ? -1.917 -12.164 15.783 1.00 48.41 83 GLN A N 1
ATOM 691 C CA . GLN A 1 83 ? -2.609 -13.015 14.802 1.00 48.41 83 GLN A CA 1
ATOM 692 C C . GLN A 1 83 ? -1.752 -13.260 13.558 1.00 48.41 83 GLN A C 1
ATOM 694 O O . GLN A 1 83 ? -1.689 -12.437 12.645 1.00 48.41 83 GLN A O 1
ATOM 699 N N . HIS A 1 84 ? -1.131 -14.438 13.516 1.00 49.84 84 HIS A N 1
ATOM 700 C CA . HIS A 1 84 ? -0.159 -14.860 12.503 1.00 49.84 84 HIS A CA 1
ATOM 701 C C . HIS A 1 84 ? -0.769 -15.420 11.197 1.00 49.84 84 HIS A C 1
ATOM 703 O O . HIS A 1 84 ? -0.062 -16.028 10.399 1.00 49.84 84 HIS A O 1
ATOM 709 N N . HIS A 1 85 ? -2.073 -15.256 10.935 1.00 51.75 85 HIS A N 1
ATOM 710 C CA . HIS A 1 85 ? -2.725 -15.966 9.823 1.00 51.75 85 HIS A CA 1
ATOM 711 C C . HIS A 1 85 ? -3.643 -15.088 8.962 1.00 51.75 85 HIS A C 1
ATOM 713 O O . HIS A 1 85 ? -4.777 -14.808 9.330 1.00 51.75 85 HIS A O 1
ATOM 719 N N . SER A 1 86 ? -3.164 -14.747 7.758 1.00 55.78 86 SER A N 1
ATOM 720 C CA . SER A 1 86 ? -3.891 -14.189 6.595 1.00 55.78 86 SER A CA 1
ATOM 721 C C . SER A 1 86 ? -4.673 -12.877 6.802 1.00 55.78 86 SER A C 1
ATOM 723 O O . SER A 1 86 ? -5.345 -12.640 7.806 1.00 55.78 86 SER A O 1
ATOM 725 N N . LEU A 1 87 ? -4.603 -11.960 5.836 1.00 62.97 87 LEU A N 1
ATOM 726 C CA . LEU A 1 87 ? -5.471 -10.775 5.783 1.00 62.97 87 LEU A CA 1
ATOM 727 C C . LEU A 1 87 ? -6.920 -11.196 5.508 1.00 62.97 87 LEU A C 1
ATOM 729 O O . LEU A 1 87 ? -7.323 -11.370 4.365 1.00 62.97 87 LEU A O 1
ATOM 733 N N . ARG A 1 88 ? -7.694 -11.398 6.581 1.00 62.44 88 ARG A N 1
ATOM 734 C CA . ARG A 1 88 ? -9.140 -11.614 6.517 1.00 62.44 88 ARG A CA 1
ATOM 735 C C . ARG A 1 88 ? -9.852 -10.286 6.702 1.00 62.44 88 ARG A C 1
ATOM 737 O O . ARG A 1 88 ? -9.759 -9.670 7.761 1.00 62.44 88 ARG A O 1
ATOM 744 N N . PHE A 1 89 ? -10.570 -9.876 5.670 1.00 71.25 89 PHE A N 1
ATOM 745 C CA . PHE A 1 89 ? -11.510 -8.771 5.730 1.00 71.25 89 PHE A CA 1
ATOM 746 C C . PHE A 1 89 ? -12.915 -9.370 5.783 1.00 71.25 89 PHE A C 1
ATOM 748 O O . PHE A 1 89 ? -13.231 -10.264 4.999 1.00 71.25 89 PHE A O 1
ATOM 755 N N . GLY A 1 90 ? -13.745 -8.916 6.725 1.00 63.44 90 GLY A N 1
ATOM 756 C CA . GLY A 1 90 ? -15.184 -9.181 6.661 1.00 63.44 90 GLY A CA 1
ATOM 757 C C . GLY A 1 90 ? -15.799 -8.518 5.422 1.00 63.44 90 GLY A C 1
ATOM 758 O O . GLY A 1 90 ? -15.120 -7.771 4.714 1.00 63.44 90 GLY A O 1
ATOM 759 N N . HIS A 1 91 ? -17.085 -8.756 5.163 1.00 60.41 91 HIS A N 1
ATOM 760 C CA . HIS A 1 91 ? -17.785 -8.096 4.057 1.00 60.41 91 HIS A CA 1
ATOM 761 C C . HIS A 1 91 ? -17.641 -6.564 4.162 1.00 60.41 91 HIS A C 1
ATOM 763 O O . HIS A 1 91 ? -17.877 -5.996 5.226 1.00 60.41 91 HIS A O 1
ATOM 769 N N . GLY A 1 92 ? -17.151 -5.910 3.102 1.00 73.75 92 GLY A N 1
ATOM 770 C CA . GLY A 1 92 ? -16.857 -4.466 3.079 1.00 73.75 92 GLY A CA 1
ATOM 771 C C . GLY A 1 92 ? -15.650 -4.003 3.916 1.00 73.75 92 GLY A C 1
ATOM 772 O O . GLY A 1 92 ? -15.232 -2.853 3.814 1.00 73.75 92 GLY A O 1
ATOM 773 N N . GLY A 1 93 ? -15.029 -4.881 4.710 1.00 84.44 93 GLY A N 1
ATOM 774 C CA . GLY A 1 93 ? -13.962 -4.504 5.644 1.00 84.44 93 GLY A CA 1
ATOM 775 C C . GLY A 1 93 ? -12.662 -4.045 4.977 1.00 84.44 93 GLY A C 1
ATOM 776 O O . GLY A 1 93 ? -11.895 -3.311 5.594 1.00 84.44 93 GLY A O 1
ATOM 777 N N . LEU A 1 94 ? -12.408 -4.461 3.732 1.00 87.44 94 LEU A N 1
ATOM 778 C CA . LEU A 1 94 ? -11.246 -4.019 2.956 1.00 87.44 94 LEU A CA 1
ATOM 779 C C . LEU A 1 94 ? -11.408 -2.569 2.489 1.00 87.44 94 LEU A C 1
ATOM 781 O O . LEU A 1 94 ? -10.509 -1.763 2.705 1.00 87.44 94 LEU A O 1
ATOM 785 N N . VAL A 1 95 ? -12.566 -2.240 1.910 1.00 89.25 95 VAL A N 1
ATOM 786 C CA . VAL A 1 95 ? -12.879 -0.888 1.419 1.00 89.25 95 VAL A CA 1
ATOM 787 C C . VAL A 1 95 ? -12.849 0.116 2.564 1.00 89.25 95 VAL A C 1
ATOM 789 O O . VAL A 1 95 ? -12.157 1.119 2.466 1.00 89.25 95 VAL A O 1
ATOM 792 N N . LYS A 1 96 ? -13.452 -0.219 3.710 1.00 88.12 96 LYS A N 1
ATOM 793 C CA . LYS A 1 96 ? -13.393 0.644 4.896 1.00 88.12 96 LYS A CA 1
ATOM 794 C C . LYS A 1 96 ? -11.957 0.944 5.348 1.00 88.12 96 LYS A C 1
ATOM 796 O O . LYS A 1 96 ? -11.652 2.050 5.777 1.00 88.12 96 LYS A O 1
ATOM 801 N N . LYS A 1 97 ? -11.048 -0.034 5.257 1.00 89.38 97 LYS A N 1
ATOM 802 C CA . LYS A 1 97 ? -9.630 0.192 5.579 1.00 89.38 97 LYS A CA 1
ATOM 803 C C . LYS A 1 97 ? -8.922 1.060 4.548 1.00 89.38 97 LYS A C 1
ATOM 805 O O . LYS A 1 97 ? -8.030 1.807 4.937 1.00 89.38 97 LYS A O 1
ATOM 810 N N . LEU A 1 98 ? -9.298 0.953 3.276 1.00 91.81 98 LEU A N 1
ATOM 811 C CA . LEU A 1 98 ? -8.783 1.818 2.216 1.00 91.81 98 LEU A CA 1
ATOM 812 C C . LEU A 1 98 ? -9.199 3.275 2.446 1.00 91.81 98 LEU A C 1
ATOM 814 O O . LEU A 1 98 ? -8.340 4.147 2.392 1.00 91.81 98 LEU A O 1
ATOM 818 N N . GLU A 1 99 ? -10.464 3.514 2.797 1.00 90.81 99 GLU A N 1
ATOM 819 C CA . GLU A 1 99 ? -10.977 4.839 3.177 1.00 90.81 99 GLU A CA 1
ATOM 820 C C . GLU A 1 99 ? -10.212 5.409 4.381 1.00 90.81 99 GLU A C 1
ATOM 822 O O . GLU A 1 99 ? -9.611 6.473 4.275 1.00 90.81 99 GLU A O 1
ATOM 827 N N . GLU A 1 100 ? -10.106 4.649 5.483 1.00 89.25 100 GLU A N 1
ATOM 828 C CA . GLU A 1 100 ? -9.347 5.067 6.677 1.00 89.25 100 GLU A CA 1
ATOM 829 C C . GLU A 1 100 ? -7.882 5.429 6.357 1.00 89.25 100 GLU A C 1
ATOM 831 O O . GLU A 1 100 ? -7.310 6.351 6.944 1.00 89.25 100 GLU A O 1
ATOM 836 N N . PHE A 1 101 ? -7.245 4.684 5.449 1.00 89.56 101 PHE A N 1
ATOM 837 C CA . PHE A 1 101 ? -5.878 4.960 5.016 1.00 89.56 101 PHE A CA 1
ATOM 838 C C . PHE A 1 101 ? -5.791 6.239 4.177 1.00 89.56 101 PHE A C 1
ATOM 840 O O . PHE A 1 101 ? -4.865 7.031 4.362 1.00 89.56 101 PHE A O 1
ATOM 847 N N . PHE A 1 102 ? -6.740 6.443 3.267 1.00 86.19 102 PHE A N 1
ATOM 848 C CA . PHE A 1 102 ? -6.752 7.586 2.364 1.00 86.19 102 PHE A CA 1
ATOM 849 C C . PHE A 1 102 ? -7.014 8.898 3.104 1.00 86.19 102 PHE A C 1
ATOM 851 O O . PHE A 1 102 ? -6.243 9.841 2.937 1.00 86.19 102 PHE A O 1
ATOM 858 N N . ASP A 1 103 ? -7.999 8.914 4.005 1.00 86.44 103 ASP A N 1
ATOM 859 C CA . ASP A 1 103 ? -8.302 10.070 4.858 1.00 86.44 103 ASP A CA 1
ATOM 860 C C . ASP A 1 103 ? -7.074 10.486 5.679 1.00 86.44 103 ASP A C 1
ATOM 862 O O . ASP A 1 103 ? -6.750 11.669 5.815 1.00 86.44 103 ASP A O 1
ATOM 866 N N . LYS A 1 104 ? -6.331 9.497 6.197 1.00 82.00 104 LYS A N 1
ATOM 867 C CA . LYS A 1 104 ? -5.085 9.740 6.927 1.00 82.00 104 LYS A CA 1
ATOM 868 C C . LYS A 1 104 ? -4.010 10.367 6.033 1.00 82.00 104 LYS A C 1
ATOM 870 O O . LYS A 1 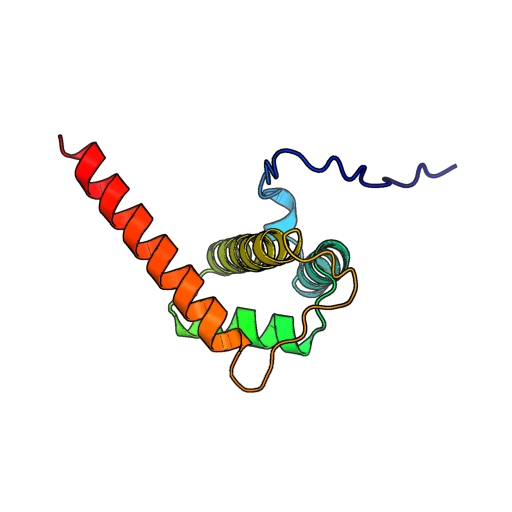104 ? -3.347 11.307 6.470 1.00 82.00 104 LYS A O 1
ATOM 875 N N . GLN A 1 105 ? -3.820 9.859 4.814 1.00 79.88 105 GLN A N 1
ATOM 876 C CA . GLN A 1 105 ? -2.842 10.412 3.868 1.00 79.88 105 GLN A CA 1
ATOM 877 C C . GLN A 1 105 ? -3.184 11.852 3.474 1.00 79.88 105 GLN A C 1
ATOM 879 O O . GLN A 1 105 ? -2.310 12.718 3.508 1.00 79.88 105 GLN A O 1
ATOM 884 N N . GLU A 1 106 ? -4.450 12.130 3.161 1.00 82.06 106 GLU A N 1
ATOM 885 C CA . GLU A 1 106 ? -4.909 13.473 2.805 1.00 82.06 106 GLU A CA 1
ATOM 886 C C . GLU A 1 106 ? -4.717 14.462 3.964 1.00 82.06 106 GLU A C 1
ATOM 888 O O . GLU A 1 106 ? -4.211 15.572 3.774 1.00 82.06 106 GLU A O 1
ATOM 893 N N . TYR A 1 107 ? -5.054 14.051 5.189 1.00 79.25 107 TYR A N 1
ATOM 894 C CA . TYR A 1 107 ? -4.832 14.863 6.381 1.00 79.25 107 TYR A CA 1
ATOM 895 C C . TYR A 1 107 ? -3.345 15.190 6.601 1.00 79.25 107 TYR A C 1
ATOM 897 O O . TYR A 1 107 ? -2.994 16.353 6.826 1.00 79.25 107 TYR A O 1
ATOM 905 N N . GLU A 1 108 ? -2.460 14.193 6.500 1.00 78.12 108 GLU A N 1
ATOM 906 C CA . GLU A 1 108 ? -1.009 14.376 6.636 1.00 78.12 108 GLU A CA 1
ATOM 907 C C . GLU A 1 108 ? -0.436 15.289 5.542 1.00 78.12 108 GLU A C 1
ATOM 909 O O . GLU A 1 108 ? 0.398 16.153 5.826 1.00 78.12 108 GLU A O 1
ATOM 914 N N . GLU A 1 109 ? -0.897 15.149 4.299 1.00 80.00 109 GLU A N 1
ATOM 915 C CA . GLU A 1 109 ? -0.472 16.003 3.191 1.00 80.00 109 GLU A CA 1
ATOM 916 C C . GLU A 1 109 ? -0.922 17.459 3.397 1.00 80.00 109 GLU A C 1
ATOM 918 O O . GLU A 1 109 ? -0.137 18.395 3.216 1.00 80.00 109 GLU A O 1
ATOM 923 N N . ASN A 1 110 ? -2.156 17.663 3.859 1.00 81.25 110 ASN A N 1
ATOM 924 C CA . ASN A 1 110 ? -2.695 18.985 4.171 1.00 81.25 110 ASN A CA 1
ATOM 925 C C . ASN A 1 110 ? -1.997 19.649 5.367 1.00 81.25 110 ASN A C 1
ATOM 927 O O . ASN A 1 110 ? -1.883 20.875 5.401 1.00 81.25 110 ASN A O 1
ATOM 931 N N . LEU A 1 111 ? -1.525 18.877 6.349 1.00 79.94 111 LEU A N 1
ATOM 932 C CA . LEU A 1 111 ? -0.681 19.385 7.436 1.00 79.94 111 LEU A CA 1
ATOM 933 C C . LEU A 1 111 ? 0.697 19.819 6.931 1.00 79.94 111 LEU A C 1
ATOM 935 O O . LEU A 1 111 ? 1.168 20.896 7.284 1.00 79.94 111 LEU A O 1
ATOM 939 N N . ARG A 1 112 ? 1.334 19.013 6.072 1.00 80.81 112 ARG A N 1
ATOM 940 C CA . ARG A 1 112 ? 2.644 19.350 5.487 1.00 80.81 112 ARG A CA 1
ATOM 941 C C . ARG A 1 112 ? 2.589 20.631 4.661 1.00 80.81 112 ARG A C 1
ATOM 943 O O . ARG A 1 112 ? 3.485 21.456 4.779 1.00 80.81 112 ARG A O 1
ATOM 950 N N . LYS A 1 113 ? 1.527 20.816 3.869 1.00 80.56 113 LYS A N 1
ATOM 951 C CA . LYS A 1 113 ? 1.304 22.041 3.081 1.00 80.56 113 LYS A CA 1
ATOM 952 C C . LYS A 1 113 ? 1.146 23.279 3.963 1.00 80.56 113 LYS A C 1
ATOM 954 O O . LYS A 1 113 ? 1.611 24.342 3.580 1.00 80.56 113 LYS A O 1
ATOM 959 N N . ARG A 1 114 ? 0.519 23.144 5.135 1.00 79.38 114 ARG A N 1
ATOM 960 C CA . ARG A 1 114 ? 0.399 24.240 6.108 1.00 79.38 114 ARG A CA 1
ATOM 961 C C . ARG A 1 114 ? 1.752 24.593 6.723 1.00 79.38 114 ARG A C 1
ATOM 963 O O . ARG A 1 114 ? 2.163 25.736 6.631 1.00 79.38 114 ARG A O 1
ATOM 970 N N . ASN A 1 115 ? 2.486 23.598 7.215 1.00 74.81 115 ASN A N 1
ATOM 971 C CA . ASN A 1 115 ? 3.772 23.809 7.893 1.00 74.81 115 ASN A CA 1
ATOM 972 C C . ASN A 1 115 ? 4.931 24.241 6.971 1.00 74.81 115 ASN A C 1
ATOM 974 O O . ASN A 1 115 ? 6.005 24.546 7.468 1.00 74.81 115 ASN A O 1
ATOM 978 N N . HIS A 1 116 ? 4.769 24.180 5.645 1.00 72.00 116 HIS A N 1
ATOM 979 C CA . HIS A 1 116 ? 5.772 24.658 4.682 1.00 72.00 116 HIS A CA 1
ATOM 980 C C . HIS A 1 116 ? 5.529 26.111 4.238 1.00 72.00 116 HIS A C 1
ATOM 982 O O . HIS A 1 116 ? 6.384 26.694 3.580 1.00 72.00 116 HIS A O 1
ATOM 988 N N . ASN A 1 117 ? 4.362 26.672 4.569 1.00 58.56 117 ASN A N 1
ATOM 989 C CA . ASN A 1 117 ? 3.971 28.038 4.218 1.00 58.56 117 ASN A CA 1
ATOM 990 C C . ASN A 1 117 ? 4.130 29.032 5.388 1.00 58.56 117 ASN A C 1
ATOM 992 O O . ASN A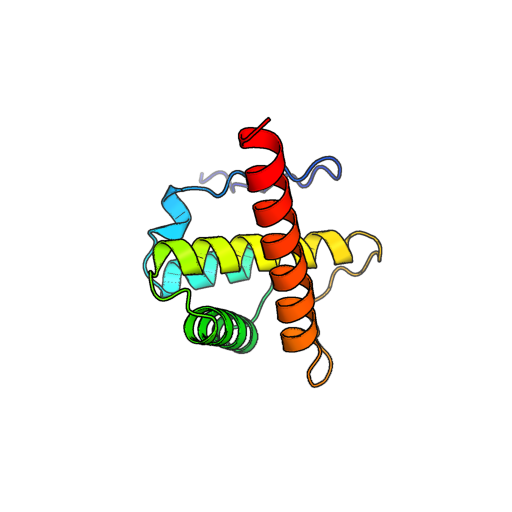 1 117 ? 3.804 30.204 5.205 1.00 58.56 117 ASN A O 1
ATOM 996 N N . ASP A 1 118 ? 4.629 28.564 6.536 1.00 49.25 118 ASP A N 1
ATOM 997 C CA . ASP A 1 118 ? 5.038 29.353 7.708 1.00 49.25 118 ASP A CA 1
ATOM 998 C C . ASP A 1 118 ? 6.574 29.339 7.831 1.00 49.25 118 ASP A C 1
ATOM 1000 O O . ASP A 1 118 ? 7.150 30.379 8.228 1.00 49.25 118 ASP A O 1
#

Foldseek 3Di:
DDDPPPPDDDPPDPPDPPVLVLLPDDPVSNVVVLCVPQVADPVLLVVLLVVVVVVVCVDSSSSSVLSVVLSVVVVVVCVVPPDPDHDDADVCRSVVSSVVSVVVVVVVVVVVVVVVVD

Secondary structure (DSSP, 8-state):
----------SS-------TTTTTS-HHHHHHHHHHHH---HHHHHHHHHHHHHTT--SHHHHHHHHHHHHHHHHHHHHTTT--S-----TTHHHHHHHHHHHHHHHHHHHHHHHT--

Sequence (118 aa):
MLESDSQKWDGAKYVITINSNKIHLPDSEFFKWCQSLYGINKGIYNTIDLWFYESNKRDILSRRRCIVEFLTFIASCKMNRNQHHSLRFGHGGLVKKLEEFFDKQEYEENLRKRNHND

Organism: Priestia megaterium (NCBI:txid1404)

Radius of gyration: 15.69 Å; chains: 1; bounding box: 43×52×32 Å

pLDDT: mean 76.85, std 20.19, range [30.16, 96.81]